Protein AF-A0A2E0MX07-F1 (afdb_monomer)

Radius of gyration: 15.21 Å; Cα contacts (8 Å, |Δi|>4): 214; chains: 1; bounding box: 39×34×33 Å

Structure (mmCIF, N/CA/C/O backbone):
data_AF-A0A2E0MX07-F1
#
_entry.id   AF-A0A2E0MX07-F1
#
loop_
_atom_site.group_PDB
_atom_site.id
_atom_site.type_symbol
_atom_site.label_atom_id
_atom_site.label_alt_id
_atom_site.label_comp_id
_atom_site.label_asym_id
_atom_site.label_entity_id
_atom_site.label_seq_id
_atom_site.pdbx_PDB_ins_code
_atom_site.Cartn_x
_atom_site.Cartn_y
_atom_site.Cartn_z
_atom_site.occupancy
_atom_site.B_iso_or_equiv
_atom_site.auth_seq_id
_atom_site.auth_comp_id
_atom_site.auth_asym_id
_atom_site.auth_atom_id
_atom_site.pdbx_PDB_model_num
ATOM 1 N N . ILE A 1 1 ? -10.653 7.265 5.671 1.00 54.50 1 ILE A N 1
ATOM 2 C CA . ILE A 1 1 ? -9.802 6.975 6.845 1.00 54.50 1 ILE A CA 1
ATOM 3 C C . ILE A 1 1 ? -9.625 8.244 7.668 1.00 54.50 1 ILE A C 1
ATOM 5 O O . ILE A 1 1 ? -10.362 8.418 8.620 1.00 54.50 1 ILE A O 1
ATOM 9 N N . ALA A 1 2 ? -8.785 9.194 7.260 1.00 55.16 2 ALA A N 1
ATOM 10 C CA . ALA A 1 2 ? -8.673 10.460 7.986 1.00 55.16 2 ALA A CA 1
ATOM 11 C C . ALA A 1 2 ? -9.982 11.282 7.983 1.00 55.16 2 ALA A C 1
ATOM 13 O O . ALA A 1 2 ? -10.467 11.713 9.020 1.00 55.16 2 ALA A O 1
ATOM 14 N N . ARG A 1 3 ? -10.666 11.371 6.837 1.00 57.22 3 ARG A N 1
ATOM 15 C CA . ARG A 1 3 ? -12.002 11.996 6.780 1.00 57.22 3 ARG A CA 1
ATOM 16 C C . ARG A 1 3 ? -13.074 11.278 7.605 1.00 57.22 3 ARG A C 1
ATOM 18 O O . ARG A 1 3 ? -14.018 11.912 8.052 1.00 57.22 3 ARG A O 1
ATOM 25 N N . SER A 1 4 ? -12.944 9.966 7.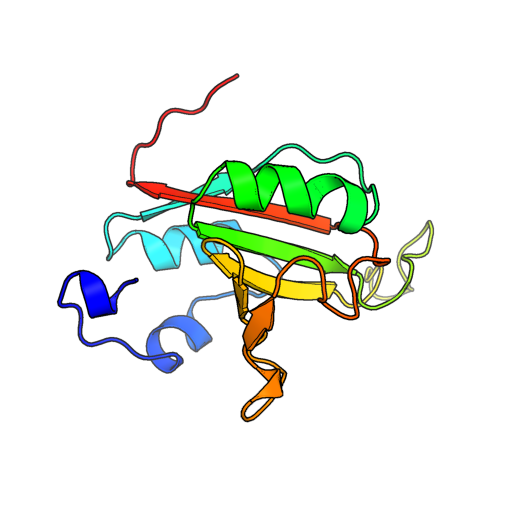826 1.00 53.38 4 SER A N 1
ATOM 26 C CA . SER A 1 4 ? -13.921 9.211 8.629 1.00 53.38 4 SER A CA 1
ATOM 27 C C . SER A 1 4 ? -13.752 9.427 10.135 1.00 53.38 4 SER A C 1
ATOM 29 O O . SER A 1 4 ? -14.641 9.049 10.885 1.00 53.38 4 SER A O 1
ATOM 31 N N . THR A 1 5 ? -12.660 10.063 10.577 1.00 59.28 5 THR A N 1
ATOM 32 C CA . THR A 1 5 ? -12.476 10.535 11.959 1.00 59.28 5 THR A CA 1
ATOM 33 C C . THR A 1 5 ? -12.815 12.024 12.115 1.00 59.28 5 THR A C 1
ATOM 35 O O . THR A 1 5 ? -12.499 12.614 13.142 1.00 59.28 5 THR A O 1
ATOM 38 N N . GLY A 1 6 ? -13.423 12.651 11.098 1.00 61.06 6 GLY A N 1
ATOM 39 C CA . GLY A 1 6 ? -13.763 14.078 11.094 1.00 61.06 6 GLY A CA 1
ATOM 40 C C . GLY A 1 6 ? -12.615 15.016 10.708 1.00 61.06 6 GLY A C 1
ATOM 41 O O . GLY A 1 6 ? -12.792 16.229 10.772 1.00 61.06 6 GLY A O 1
ATOM 42 N N . ALA A 1 7 ? -11.454 14.493 10.296 1.00 66.69 7 ALA A N 1
ATOM 43 C CA . ALA A 1 7 ? -10.339 15.330 9.862 1.00 66.69 7 ALA A CA 1
ATOM 44 C C . ALA A 1 7 ? -10.571 15.866 8.436 1.00 66.69 7 ALA A C 1
ATOM 46 O O . ALA A 1 7 ? -10.805 15.086 7.506 1.00 66.69 7 ALA A O 1
ATOM 47 N N . ASP A 1 8 ? -10.477 17.186 8.256 1.00 70.31 8 ASP A N 1
ATOM 48 C CA . ASP A 1 8 ? -10.534 17.825 6.937 1.00 70.31 8 ASP A CA 1
ATOM 49 C C . ASP A 1 8 ? -9.170 17.750 6.255 1.00 70.31 8 ASP A C 1
ATOM 51 O O . ASP A 1 8 ? -8.314 18.612 6.435 1.00 70.31 8 ASP A O 1
ATOM 55 N N . VAL A 1 9 ? -8.944 16.643 5.547 1.00 69.19 9 VAL A N 1
ATOM 56 C CA . VAL A 1 9 ? -7.661 16.364 4.901 1.00 69.19 9 VAL A CA 1
ATOM 57 C C . VAL A 1 9 ? -7.847 15.818 3.493 1.00 69.19 9 VAL A C 1
ATOM 59 O O . VAL A 1 9 ? -8.819 15.112 3.185 1.00 69.19 9 VAL A O 1
ATOM 62 N N . GLY A 1 10 ? -6.917 16.155 2.614 1.00 66.50 10 GLY A N 1
ATOM 63 C CA . GLY A 1 10 ? -6.838 15.747 1.223 1.00 66.50 10 GLY A CA 1
ATOM 64 C C . GLY A 1 10 ? -5.479 15.132 0.872 1.00 66.50 10 GLY A C 1
ATOM 65 O O . GLY A 1 10 ? -4.571 15.063 1.695 1.00 66.50 10 GLY A O 1
ATOM 66 N N . PRO A 1 11 ? -5.309 14.653 -0.372 1.00 63.88 11 PRO A N 1
ATOM 67 C CA . PRO A 1 11 ? -4.046 14.067 -0.818 1.00 63.88 11 PRO A CA 1
ATOM 68 C C . PRO A 1 11 ? -2.843 15.011 -0.682 1.00 63.88 11 PRO A C 1
ATOM 70 O O . PRO A 1 11 ? -1.724 14.539 -0.489 1.00 63.88 11 PRO A O 1
ATOM 73 N N . ASP A 1 12 ? -3.062 16.323 -0.792 1.00 68.75 12 ASP A N 1
ATOM 74 C CA . ASP A 1 12 ? -2.005 17.336 -0.723 1.00 68.75 12 ASP A CA 1
ATOM 75 C C . ASP A 1 12 ? -1.355 17.442 0.661 1.00 68.75 12 ASP A C 1
ATOM 77 O O . ASP A 1 12 ? -0.167 17.743 0.728 1.00 68.75 12 ASP A O 1
ATOM 81 N N . ASP A 1 13 ? -2.054 17.067 1.736 1.00 63.62 13 ASP A N 1
ATOM 82 C CA . ASP A 1 13 ? -1.490 17.043 3.094 1.00 63.62 13 ASP A CA 1
ATOM 83 C C . ASP A 1 13 ? -0.400 15.973 3.256 1.00 63.62 13 ASP A C 1
ATOM 85 O O . ASP A 1 13 ? 0.488 16.077 4.098 1.00 63.62 13 ASP A O 1
ATOM 89 N N . PHE A 1 14 ? -0.436 14.935 2.417 1.00 67.44 14 PHE A N 1
ATOM 90 C CA . PHE A 1 14 ? 0.472 13.792 2.496 1.00 67.44 14 PHE A CA 1
ATOM 91 C C . PHE A 1 14 ? 1.645 13.884 1.514 1.00 67.44 14 PHE A C 1
ATOM 93 O O . PHE A 1 14 ? 2.728 13.365 1.792 1.00 67.44 14 PHE A O 1
ATOM 100 N N . LYS A 1 15 ? 1.455 14.554 0.369 1.00 65.56 15 LYS A N 1
ATOM 101 C CA . LYS A 1 15 ? 2.468 14.695 -0.692 1.00 65.56 15 LYS A CA 1
ATOM 102 C C . LYS A 1 15 ? 3.823 15.258 -0.226 1.00 65.56 15 LYS A C 1
ATOM 104 O O . LYS A 1 15 ? 4.829 14.714 -0.675 1.00 65.56 15 LYS A O 1
ATOM 109 N N . PRO A 1 16 ? 3.904 16.291 0.639 1.00 62.06 16 PRO A N 1
ATOM 110 C CA . PRO A 1 16 ? 5.195 16.844 1.055 1.00 62.06 16 PRO A CA 1
ATOM 111 C C . PRO A 1 16 ? 5.913 15.997 2.118 1.00 62.06 16 PRO A C 1
ATOM 113 O O . PRO A 1 16 ? 7.113 16.157 2.316 1.00 62.06 16 PRO A O 1
ATOM 116 N N . ILE A 1 17 ? 5.196 15.102 2.803 1.00 61.19 17 ILE A N 1
ATOM 117 C CA . ILE A 1 17 ? 5.693 14.370 3.981 1.00 61.19 17 ILE A CA 1
ATOM 118 C C . ILE A 1 17 ? 6.110 12.941 3.610 1.00 61.19 17 ILE A C 1
ATOM 120 O O . ILE A 1 17 ? 7.023 12.362 4.204 1.00 61.19 17 ILE A O 1
ATOM 124 N N . ILE A 1 18 ? 5.440 12.356 2.617 1.00 64.06 18 ILE A N 1
ATOM 125 C CA . ILE A 1 18 ? 5.613 10.957 2.253 1.00 64.06 18 ILE A CA 1
ATOM 126 C C . ILE A 1 18 ? 6.776 10.781 1.273 1.00 64.06 18 ILE A C 1
ATOM 128 O O . ILE A 1 18 ? 6.696 11.108 0.091 1.00 64.06 18 ILE A O 1
ATOM 132 N N . ASN A 1 19 ? 7.837 10.126 1.745 1.00 69.50 19 ASN A N 1
ATOM 133 C CA . ASN A 1 19 ? 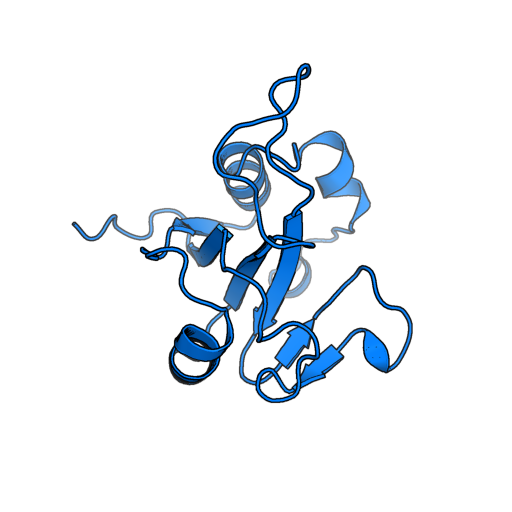8.832 9.527 0.866 1.00 69.50 19 ASN A CA 1
ATOM 134 C C . ASN A 1 19 ? 8.297 8.168 0.391 1.00 69.50 19 ASN A C 1
ATOM 136 O O . ASN A 1 19 ? 8.135 7.245 1.191 1.00 69.50 19 ASN A O 1
ATOM 140 N N . SER A 1 20 ? 8.059 8.014 -0.914 1.00 63.44 20 SER A N 1
ATOM 141 C CA . SER A 1 20 ? 7.506 6.791 -1.525 1.00 63.44 20 SER A CA 1
ATOM 142 C C . SER A 1 20 ? 8.352 5.524 -1.314 1.00 63.44 20 SER A C 1
ATOM 144 O O . SER A 1 20 ? 7.896 4.417 -1.599 1.00 63.44 20 SER A O 1
ATOM 146 N N . GLN A 1 21 ? 9.574 5.656 -0.798 1.00 68.50 21 GLN A N 1
ATOM 147 C CA . GLN A 1 21 ? 10.467 4.542 -0.485 1.00 68.50 21 GLN A CA 1
ATOM 148 C C . GLN A 1 21 ? 10.594 4.255 1.019 1.00 68.50 21 GLN A C 1
ATOM 150 O O . GLN A 1 21 ? 11.111 3.193 1.380 1.00 68.50 21 GLN A O 1
ATOM 155 N N . SER A 1 22 ? 10.099 5.146 1.891 1.00 80.81 22 SER A N 1
ATOM 156 C CA . SER A 1 22 ? 10.227 5.048 3.351 1.00 80.81 22 SER A CA 1
ATOM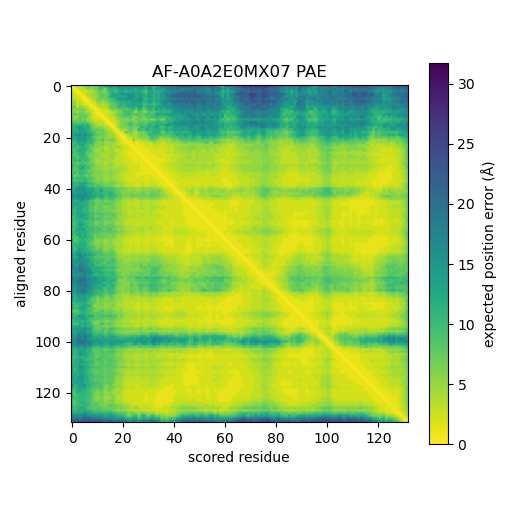 157 C C . SER A 1 22 ? 8.875 4.800 4.034 1.00 80.81 22 SER A C 1
ATOM 159 O O . SER A 1 22 ? 8.152 5.756 4.329 1.00 80.81 22 SER A O 1
ATOM 161 N N . PRO A 1 23 ? 8.540 3.540 4.376 1.00 81.12 23 PRO A N 1
ATOM 162 C CA . PRO A 1 23 ? 7.328 3.214 5.129 1.00 81.12 23 PRO A CA 1
ATOM 163 C C . PRO A 1 23 ? 7.251 3.907 6.493 1.00 81.12 23 PRO A C 1
ATOM 165 O O . PRO A 1 23 ? 6.159 4.166 6.988 1.00 81.12 23 PRO A O 1
ATOM 168 N N . HIS A 1 24 ? 8.394 4.265 7.091 1.00 84.81 24 HIS A N 1
ATOM 169 C CA . HIS A 1 24 ? 8.421 5.051 8.325 1.00 84.81 24 HIS A CA 1
ATOM 170 C C . HIS A 1 24 ? 7.790 6.431 8.137 1.00 84.81 24 HIS A C 1
ATOM 172 O O . HIS A 1 24 ? 7.042 6.874 9.002 1.00 84.81 24 HIS A O 1
ATOM 178 N N . SER A 1 25 ? 8.043 7.090 7.000 1.00 84.69 25 SER A N 1
ATOM 179 C CA . SER A 1 25 ? 7.416 8.384 6.696 1.00 84.69 25 SER A CA 1
ATOM 180 C C . SER A 1 25 ? 5.901 8.251 6.523 1.00 84.69 25 SER A C 1
ATOM 182 O O . SER A 1 25 ? 5.156 9.119 6.963 1.00 84.69 25 SER A O 1
ATOM 184 N N . TRP A 1 26 ? 5.439 7.124 5.970 1.00 85.69 26 TRP A N 1
ATOM 185 C CA . TRP A 1 26 ? 4.012 6.838 5.812 1.00 85.69 26 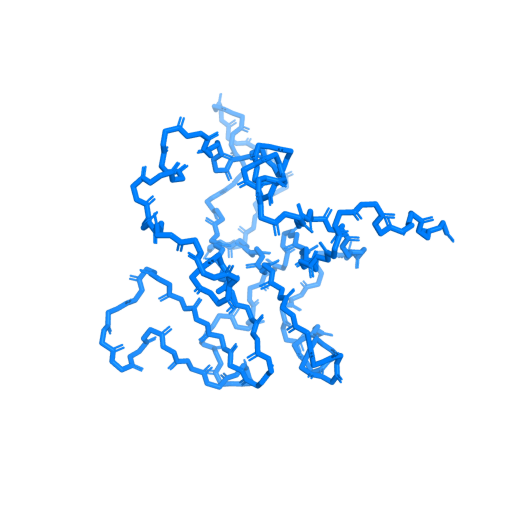TRP A CA 1
ATOM 186 C C . TRP A 1 26 ? 3.353 6.622 7.167 1.00 85.69 26 TRP A C 1
ATOM 188 O O . TRP A 1 26 ? 2.317 7.213 7.440 1.00 85.69 26 TRP A O 1
ATOM 198 N N . SER A 1 27 ? 3.978 5.818 8.034 1.00 85.94 27 SER A N 1
ATOM 199 C CA . SER A 1 27 ? 3.462 5.592 9.382 1.00 85.94 27 SER A CA 1
ATOM 200 C C . SER A 1 27 ? 3.419 6.888 10.189 1.00 85.94 27 SER A C 1
ATOM 202 O O . SER A 1 27 ? 2.410 7.135 10.834 1.00 85.94 27 SER A O 1
ATOM 204 N N . ARG A 1 28 ? 4.449 7.745 10.107 1.00 87.56 28 ARG A N 1
ATOM 205 C CA . ARG A 1 28 ? 4.426 9.058 10.773 1.00 87.56 28 ARG A CA 1
ATOM 206 C C . ARG A 1 28 ? 3.307 9.956 10.260 1.00 87.56 28 ARG A C 1
ATOM 208 O O . ARG A 1 28 ? 2.649 10.619 11.046 1.00 87.56 28 ARG A O 1
ATOM 215 N N . ALA A 1 29 ? 3.059 9.959 8.952 1.00 85.81 29 ALA A N 1
ATOM 216 C CA . ALA A 1 29 ? 1.967 10.739 8.376 1.00 85.81 29 ALA A CA 1
ATOM 217 C C . ALA A 1 29 ? 0.578 10.258 8.842 1.00 85.81 29 ALA A C 1
ATOM 219 O O . ALA A 1 29 ? -0.390 11.007 8.740 1.00 85.81 29 ALA A O 1
ATOM 220 N N . LEU A 1 30 ? 0.469 9.028 9.356 1.00 87.19 30 LEU A N 1
ATOM 221 C CA . LEU A 1 30 ? -0.764 8.478 9.917 1.00 87.19 30 LEU A CA 1
ATOM 222 C C . LEU A 1 30 ? -0.958 8.794 11.413 1.00 87.19 30 LEU A C 1
ATOM 224 O O . LEU A 1 30 ? -2.097 8.752 11.883 1.00 87.19 30 LEU A O 1
ATOM 228 N N . GLU A 1 31 ? 0.104 9.160 12.141 1.00 88.81 31 GLU A N 1
ATOM 229 C CA . GLU A 1 31 ? 0.064 9.434 13.589 1.00 88.81 31 GLU A CA 1
ATOM 230 C C . GLU A 1 31 ? -0.973 10.499 13.990 1.00 88.81 31 GLU A C 1
ATOM 232 O O . GLU A 1 31 ? -1.710 10.244 14.946 1.00 88.81 31 GLU A O 1
ATOM 237 N N . PRO A 1 32 ? -1.136 11.636 13.270 1.00 86.94 32 PRO A N 1
ATOM 238 C CA . PRO A 1 32 ? -2.152 12.640 13.608 1.00 86.94 32 PRO A CA 1
ATOM 239 C C . PRO A 1 32 ? -3.591 12.110 13.578 1.00 86.94 32 PRO A C 1
ATOM 241 O O . PRO A 1 32 ? -4.484 12.712 14.167 1.00 86.94 32 PRO A O 1
ATOM 244 N N . TYR A 1 33 ? -3.822 10.978 12.909 1.00 85.38 33 TYR A N 1
ATOM 245 C CA . TYR A 1 33 ? -5.127 10.324 12.819 1.00 85.38 33 TYR A CA 1
ATOM 246 C C . TYR A 1 33 ? -5.271 9.156 13.801 1.00 85.38 33 TYR A C 1
ATOM 248 O O . TYR A 1 33 ? -6.221 8.383 13.690 1.00 85.38 33 TYR A O 1
ATOM 256 N N . GLY A 1 34 ? -4.330 8.991 14.737 1.00 89.19 34 GLY A N 1
ATOM 257 C CA . GLY A 1 34 ? -4.327 7.884 15.693 1.00 89.19 34 GLY A CA 1
ATOM 258 C C . GLY A 1 34 ? -4.055 6.528 15.041 1.00 89.19 34 GLY A C 1
ATOM 259 O O . GLY A 1 34 ? -4.526 5.504 15.538 1.00 89.19 34 GLY A O 1
ATOM 260 N N . LEU A 1 35 ? -3.322 6.508 13.925 1.00 91.75 35 LEU A N 1
ATOM 261 C CA . LEU A 1 35 ? -3.046 5.314 13.127 1.00 91.75 35 LEU A CA 1
ATOM 262 C C . LEU A 1 35 ? -1.540 5.115 12.916 1.00 91.75 35 LEU A C 1
ATOM 264 O O . LEU A 1 35 ? -0.750 6.050 12.993 1.00 91.75 35 LEU A O 1
ATOM 268 N N . GLN A 1 36 ? -1.148 3.882 12.609 1.00 92.50 36 GLN A N 1
ATOM 269 C CA . GLN A 1 36 ? 0.217 3.508 12.239 1.00 92.50 36 GLN A CA 1
ATOM 270 C C . GLN A 1 36 ? 0.210 2.332 11.250 1.00 92.50 36 GLN A C 1
ATOM 272 O O . GLN A 1 36 ? -0.805 1.655 11.070 1.00 92.50 36 GLN A O 1
ATOM 277 N N . LEU A 1 37 ? 1.355 2.064 10.617 1.00 93.00 37 LEU A N 1
ATOM 278 C CA . LEU A 1 37 ? 1.534 0.878 9.778 1.00 93.00 37 LEU A CA 1
ATOM 279 C C . LEU A 1 37 ? 2.116 -0.284 10.587 1.00 93.00 37 LEU A C 1
ATOM 281 O O . LEU A 1 37 ? 3.178 -0.155 11.195 1.00 93.00 37 LEU A O 1
ATOM 285 N N . ALA A 1 38 ? 1.463 -1.442 10.525 1.00 93.06 38 ALA A N 1
ATOM 286 C CA . ALA A 1 38 ? 2.006 -2.717 10.976 1.00 93.06 38 ALA A CA 1
ATOM 287 C C . ALA A 1 38 ? 2.461 -3.533 9.761 1.00 93.06 38 ALA A C 1
ATOM 289 O O . ALA A 1 38 ? 1.681 -3.777 8.844 1.00 93.06 38 ALA A O 1
ATOM 290 N N . TYR A 1 39 ? 3.733 -3.932 9.733 1.00 92.44 39 TYR A N 1
ATOM 291 C CA . TYR A 1 39 ? 4.273 -4.760 8.655 1.00 92.44 39 TYR A CA 1
ATOM 292 C C . TYR A 1 39 ? 3.720 -6.184 8.740 1.00 92.44 39 TYR A C 1
ATOM 294 O O . TYR A 1 39 ? 3.773 -6.808 9.798 1.00 92.44 39 TYR A O 1
ATOM 302 N N . CYS A 1 40 ? 3.219 -6.695 7.619 1.00 91.94 40 CYS A N 1
ATOM 303 C CA . CYS A 1 40 ? 2.824 -8.087 7.474 1.00 91.94 40 CYS A CA 1
ATOM 304 C C . CYS A 1 40 ? 3.991 -8.859 6.854 1.00 91.94 40 CYS A C 1
ATOM 306 O O . CYS A 1 40 ? 4.497 -8.482 5.791 1.00 91.94 40 CYS A O 1
ATOM 308 N N . ASN A 1 41 ? 4.420 -9.930 7.522 1.00 88.19 41 ASN A N 1
ATOM 309 C CA . ASN A 1 41 ? 5.488 -10.782 7.013 1.00 88.19 41 ASN A CA 1
ATOM 310 C C . ASN A 1 41 ? 5.090 -11.385 5.661 1.00 88.19 41 ASN A C 1
ATOM 312 O O . ASN A 1 41 ? 3.963 -11.833 5.474 1.00 88.19 41 ASN A O 1
ATOM 316 N N . GLN A 1 42 ? 6.031 -11.371 4.722 1.00 87.81 42 GLN A N 1
ATOM 317 C CA . GLN A 1 42 ? 5.843 -11.861 3.362 1.00 87.81 42 GLN A CA 1
ATOM 318 C C . GLN A 1 42 ? 7.167 -12.428 2.840 1.00 87.81 42 GLN A C 1
ATOM 320 O O . GLN A 1 42 ? 8.240 -12.037 3.304 1.00 87.81 42 GLN A O 1
ATOM 325 N N . ASP A 1 43 ? 7.082 -13.330 1.871 1.00 88.50 43 ASP A N 1
ATOM 326 C CA . ASP A 1 43 ? 8.180 -14.152 1.343 1.00 88.50 43 ASP A CA 1
ATOM 327 C C . ASP A 1 43 ? 8.383 -13.986 -0.179 1.00 88.50 43 ASP A C 1
ATOM 329 O O . ASP A 1 43 ? 8.813 -14.904 -0.871 1.00 88.50 43 ASP A O 1
ATOM 333 N N . LEU A 1 44 ? 8.062 -12.804 -0.716 1.00 85.25 44 LEU A N 1
ATOM 334 C CA . LEU A 1 44 ? 8.161 -12.421 -2.134 1.00 85.25 44 LEU A CA 1
ATOM 335 C C . LEU A 1 44 ? 7.270 -13.228 -3.093 1.00 85.25 44 LEU A C 1
ATOM 337 O O . LEU A 1 44 ? 7.365 -13.066 -4.316 1.00 85.25 44 LEU A O 1
ATOM 341 N N . ARG A 1 45 ? 6.352 -14.056 -2.573 1.00 93.81 45 ARG A N 1
ATOM 342 C CA . ARG A 1 45 ? 5.310 -14.697 -3.384 1.00 93.81 45 ARG A CA 1
ATOM 343 C C . ARG A 1 45 ? 4.479 -13.670 -4.160 1.00 93.81 45 ARG A C 1
ATOM 345 O O . ARG A 1 45 ? 4.396 -12.485 -3.832 1.00 93.81 45 ARG A O 1
ATOM 352 N N . ARG A 1 46 ? 3.836 -14.149 -5.223 1.00 96.50 46 ARG A N 1
ATOM 353 C CA . ARG A 1 46 ? 2.891 -13.356 -6.021 1.00 96.50 46 ARG A CA 1
ATOM 354 C C . ARG A 1 46 ? 1.676 -12.955 -5.187 1.00 96.50 46 ARG A C 1
ATOM 356 O O . ARG A 1 46 ? 1.240 -13.723 -4.332 1.00 96.50 46 ARG A O 1
ATOM 363 N N . LEU A 1 47 ? 1.097 -11.794 -5.488 1.00 96.19 47 LEU A N 1
ATOM 364 C CA . LEU A 1 47 ? -0.047 -11.244 -4.755 1.00 96.19 47 LEU A CA 1
ATOM 365 C C . LEU A 1 47 ? -1.254 -12.197 -4.704 1.00 96.19 47 LEU A C 1
ATOM 367 O O . LEU A 1 47 ? -1.956 -12.237 -3.698 1.00 96.19 47 LEU A O 1
ATOM 371 N N . VAL A 1 48 ? -1.455 -13.015 -5.740 1.00 97.31 48 VAL A N 1
ATOM 372 C CA . VAL A 1 48 ? -2.506 -14.047 -5.783 1.00 97.31 48 VAL A CA 1
ATOM 373 C C . VAL A 1 48 ? -2.467 -15.013 -4.590 1.00 97.31 48 VAL A C 1
ATOM 375 O O . VAL A 1 48 ? -3.505 -15.523 -4.202 1.00 97.31 48 VAL A O 1
ATOM 378 N N . HIS A 1 49 ? -1.303 -15.240 -3.973 1.00 96.75 49 HIS A N 1
ATOM 379 C CA . HIS A 1 49 ? -1.180 -16.132 -2.814 1.00 96.75 49 HIS A CA 1
ATOM 380 C C . HIS A 1 49 ? -1.556 -15.478 -1.483 1.00 96.75 49 HIS A C 1
ATOM 382 O O . HIS A 1 49 ? -1.636 -16.178 -0.482 1.00 96.75 49 HIS A O 1
ATOM 388 N N . TYR A 1 50 ? -1.740 -14.158 -1.469 1.00 96.38 50 TYR A N 1
ATOM 389 C CA . TYR A 1 50 ? -2.082 -13.388 -0.275 1.00 96.38 50 TYR A CA 1
ATOM 390 C C . TYR A 1 50 ? -3.505 -12.837 -0.328 1.00 96.38 50 TYR A C 1
ATOM 392 O O . TYR A 1 50 ? -4.094 -12.575 0.712 1.00 96.38 50 TYR A O 1
ATOM 400 N N . VAL A 1 51 ? -4.046 -12.602 -1.529 1.00 96.50 51 VAL A N 1
ATOM 401 C CA . VAL A 1 51 ? -5.254 -11.785 -1.694 1.00 96.50 51 VAL A CA 1
ATOM 402 C C . VAL A 1 51 ? -6.456 -12.326 -0.923 1.00 96.50 51 VAL A C 1
ATOM 404 O O . VAL A 1 51 ? -7.129 -11.537 -0.269 1.00 96.50 51 VAL A O 1
ATOM 407 N N . ASP A 1 52 ? -6.684 -13.639 -0.935 1.00 96.25 52 ASP A N 1
ATOM 408 C CA . ASP A 1 52 ? -7.838 -14.238 -0.259 1.00 96.25 52 ASP A CA 1
ATOM 409 C C . ASP A 1 52 ? -7.726 -14.109 1.268 1.00 96.25 52 ASP A C 1
ATOM 411 O O . ASP A 1 52 ? -8.679 -13.680 1.910 1.00 96.25 52 ASP A O 1
ATOM 415 N N . GLU A 1 53 ? -6.540 -14.355 1.837 1.00 95.06 53 GLU A N 1
ATOM 416 C CA . GLU A 1 53 ? -6.270 -14.186 3.275 1.00 95.06 53 GLU A CA 1
ATOM 417 C C . GLU A 1 53 ? -6.432 -12.720 3.712 1.00 95.06 53 GLU A C 1
ATOM 419 O O . GLU A 1 53 ? -7.021 -12.424 4.750 1.00 95.06 53 GLU A O 1
ATOM 424 N N . LEU A 1 54 ? -5.946 -11.774 2.900 1.00 96.00 54 LEU A N 1
ATOM 425 C CA . LEU A 1 54 ? -6.088 -10.344 3.186 1.00 96.00 54 LEU A CA 1
ATOM 426 C C . LEU A 1 54 ? -7.552 -9.887 3.145 1.00 96.00 54 LEU A C 1
ATOM 428 O O . LEU A 1 54 ? -7.943 -9.034 3.940 1.00 96.00 54 LEU A O 1
ATOM 432 N N . VAL A 1 55 ? -8.349 -10.438 2.223 1.00 97.19 55 VAL A N 1
ATOM 433 C CA . VAL A 1 55 ? -9.792 -10.175 2.138 1.00 97.19 55 VAL A CA 1
ATOM 434 C C . VAL A 1 55 ? -10.522 -10.786 3.334 1.00 97.19 55 VAL A C 1
ATOM 436 O O . VAL A 1 55 ? -11.367 -10.116 3.920 1.00 97.19 55 VAL A O 1
ATOM 439 N N . GLU A 1 56 ? -10.183 -12.016 3.725 1.00 96.81 56 GLU A N 1
ATOM 440 C CA . GLU A 1 56 ? -10.769 -12.702 4.886 1.00 96.81 56 GLU A CA 1
ATOM 441 C C . GLU A 1 56 ? -10.494 -11.958 6.198 1.00 96.81 56 GLU A C 1
ATOM 443 O O . GLU A 1 56 ? -11.359 -11.889 7.069 1.00 96.81 56 GLU A O 1
ATOM 448 N N . HIS A 1 57 ? -9.319 -11.336 6.319 1.00 94.50 57 HIS A N 1
ATOM 449 C CA . HIS A 1 57 ? -8.977 -10.518 7.478 1.00 94.50 57 HIS A CA 1
ATOM 450 C C . HIS A 1 57 ? -9.888 -9.269 7.617 1.00 94.50 57 HIS A C 1
ATOM 452 O O . HIS A 1 57 ? -9.955 -8.689 8.703 1.00 94.50 57 HIS A O 1
ATOM 458 N N . ASP A 1 58 ? -10.582 -8.850 6.550 1.00 95.00 58 ASP A N 1
ATOM 459 C CA . ASP A 1 58 ? -11.547 -7.735 6.521 1.00 95.00 58 ASP A CA 1
ATOM 460 C C . ASP A 1 58 ? -11.038 -6.449 7.197 1.00 95.00 58 ASP A C 1
ATOM 462 O O . ASP A 1 58 ? -11.701 -5.822 8.024 1.00 95.00 58 ASP A O 1
ATOM 466 N N . ASP A 1 59 ? -9.813 -6.054 6.853 1.00 94.62 59 ASP A N 1
ATOM 467 C CA . ASP A 1 59 ? -9.184 -4.843 7.376 1.00 94.62 59 ASP A CA 1
ATOM 468 C C . ASP A 1 59 ? -8.654 -3.956 6.242 1.00 94.62 59 ASP A C 1
ATOM 470 O O . ASP A 1 59 ? -8.874 -4.189 5.048 1.00 94.62 59 ASP A O 1
ATOM 474 N N . LEU A 1 60 ? -7.976 -2.883 6.620 1.00 94.94 60 LEU A N 1
ATOM 475 C CA . LEU A 1 60 ? -7.372 -1.921 5.735 1.00 94.94 60 LEU A CA 1
ATOM 476 C C . LEU A 1 60 ? -5.882 -2.215 5.558 1.00 94.94 60 LEU A C 1
ATOM 478 O O . LEU A 1 60 ? -5.091 -2.146 6.502 1.00 94.94 60 LEU A O 1
ATOM 482 N N . PHE A 1 61 ? -5.484 -2.439 4.310 1.00 95.94 61 PHE A N 1
ATOM 483 C CA . PHE A 1 61 ? -4.108 -2.749 3.952 1.00 95.94 61 PHE A CA 1
ATOM 484 C C . PHE A 1 61 ? -3.552 -1.798 2.895 1.00 95.94 61 PHE A C 1
ATOM 486 O O . PHE A 1 61 ? -4.247 -1.350 1.981 1.00 95.94 61 PHE A O 1
ATOM 493 N N . LEU A 1 62 ? -2.251 -1.542 2.987 1.00 94.44 62 LEU A N 1
ATOM 494 C CA . LEU A 1 62 ? -1.432 -1.031 1.899 1.00 94.44 62 LEU A CA 1
ATOM 495 C C . LEU A 1 62 ? -0.639 -2.195 1.311 1.00 94.44 62 LEU A C 1
ATOM 497 O O . LEU A 1 62 ? 0.196 -2.799 1.985 1.00 94.44 62 LEU A O 1
ATOM 501 N N . VAL A 1 63 ? -0.896 -2.495 0.044 1.00 95.12 63 VAL A N 1
ATOM 502 C CA . VAL A 1 63 ? -0.284 -3.613 -0.671 1.00 95.12 63 VAL A CA 1
ATOM 503 C C . VAL A 1 63 ? 0.678 -3.058 -1.710 1.00 95.12 63 VAL A C 1
ATOM 505 O O . VAL A 1 63 ? 0.273 -2.379 -2.654 1.00 95.12 63 VAL A O 1
ATOM 508 N N . CYS A 1 64 ? 1.961 -3.359 -1.542 1.00 93.56 64 CYS A N 1
ATOM 509 C CA . CYS A 1 64 ? 3.024 -2.968 -2.455 1.00 93.56 64 CYS A CA 1
ATOM 510 C C . CYS A 1 64 ? 3.512 -4.182 -3.240 1.00 93.56 64 CYS A C 1
ATOM 512 O O . CYS A 1 64 ? 3.844 -5.212 -2.654 1.00 93.56 64 CYS A O 1
ATOM 514 N N . PHE A 1 65 ? 3.666 -4.036 -4.550 1.00 94.12 65 PHE A N 1
ATOM 515 C CA . PHE A 1 65 ? 4.179 -5.083 -5.434 1.00 94.12 65 PHE A CA 1
ATOM 516 C C . PHE A 1 65 ? 5.078 -4.482 -6.516 1.00 94.12 65 PHE A C 1
ATOM 518 O O . PHE A 1 65 ? 5.034 -3.279 -6.792 1.00 94.12 65 PHE A O 1
ATOM 525 N N . TYR A 1 66 ? 5.930 -5.299 -7.122 1.00 93.44 66 TYR A N 1
ATOM 526 C CA . TYR A 1 66 ? 6.811 -4.837 -8.190 1.00 93.44 66 TYR A CA 1
ATOM 527 C C . TYR A 1 66 ? 6.039 -4.658 -9.507 1.00 93.44 66 TYR A C 1
ATOM 529 O O . TYR A 1 66 ? 5.156 -5.445 -9.845 1.00 93.44 66 TYR A O 1
ATOM 537 N N . SER A 1 67 ? 6.331 -3.587 -10.252 1.00 91.06 67 SER A N 1
ATOM 538 C CA . SER A 1 67 ? 5.650 -3.292 -11.530 1.00 91.06 67 SER A CA 1
ATOM 539 C C . SER A 1 67 ? 6.074 -4.250 -12.645 1.00 91.06 67 SER A C 1
ATOM 541 O O . SER A 1 67 ? 5.306 -4.522 -13.568 1.00 91.06 67 SER A O 1
ATOM 543 N N . THR A 1 68 ? 7.290 -4.767 -12.527 1.00 91.38 68 THR A N 1
ATOM 544 C CA . THR A 1 68 ? 7.909 -5.801 -13.354 1.00 91.38 68 THR A CA 1
ATOM 545 C C . THR A 1 68 ? 8.530 -6.835 -12.427 1.00 91.38 68 THR A C 1
ATOM 547 O O . THR A 1 68 ? 8.652 -6.581 -11.230 1.00 91.38 68 THR A O 1
ATOM 550 N N . ASP A 1 69 ? 8.936 -7.982 -12.958 1.00 90.75 69 ASP A N 1
ATOM 551 C CA . ASP A 1 69 ? 9.665 -8.947 -12.140 1.00 90.75 69 ASP A CA 1
ATOM 552 C C . ASP A 1 69 ? 11.031 -8.329 -11.780 1.00 90.75 69 ASP A C 1
ATOM 554 O O . ASP A 1 69 ? 11.712 -7.806 -12.671 1.00 90.75 69 ASP A O 1
ATOM 558 N N . PRO A 1 70 ? 11.388 -8.254 -10.486 1.00 90.38 70 PRO A N 1
ATOM 559 C CA . PRO A 1 70 ? 12.629 -7.637 -10.059 1.00 90.38 70 PRO A CA 1
ATOM 560 C C . PRO A 1 70 ? 13.830 -8.482 -10.513 1.00 90.38 70 PRO A C 1
ATOM 562 O O . PRO A 1 70 ? 13.772 -9.712 -10.433 1.00 90.38 70 PRO A O 1
ATOM 565 N N . PRO A 1 71 ? 14.925 -7.846 -10.966 1.00 91.12 71 PRO A N 1
ATOM 566 C CA . PRO A 1 71 ? 16.194 -8.537 -11.178 1.00 91.12 71 PRO A CA 1
ATOM 567 C C . PRO A 1 71 ? 16.791 -9.012 -9.844 1.00 91.12 71 PRO A C 1
ATOM 569 O O . PRO A 1 71 ? 16.336 -8.614 -8.771 1.00 91.12 71 PRO A O 1
ATOM 572 N N . SER A 1 72 ? 17.832 -9.843 -9.915 1.00 90.81 72 SER A N 1
ATOM 573 C CA . SER A 1 72 ? 18.605 -10.257 -8.735 1.00 90.81 72 SER A CA 1
ATOM 574 C C . SER A 1 72 ? 19.383 -9.093 -8.120 1.00 90.81 72 SER A C 1
ATOM 576 O O . SER A 1 72 ? 19.392 -8.944 -6.901 1.00 90.81 72 SER A O 1
ATOM 578 N N . ASP A 1 73 ? 19.970 -8.245 -8.967 1.00 93.81 73 ASP A N 1
ATOM 579 C CA . ASP A 1 73 ? 20.82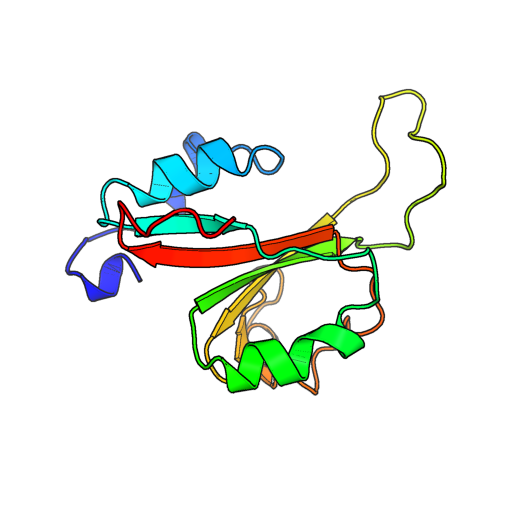4 -7.129 -8.565 1.00 93.81 73 ASP A CA 1
ATOM 580 C C . ASP A 1 73 ? 20.222 -5.779 -8.982 1.00 93.81 73 ASP A C 1
ATOM 582 O O . ASP A 1 73 ? 19.519 -5.698 -9.997 1.00 93.81 73 ASP A O 1
ATOM 586 N N . PRO A 1 74 ? 20.474 -4.702 -8.219 1.00 89.69 74 PRO A N 1
ATOM 587 C CA . PRO A 1 74 ? 20.074 -3.360 -8.615 1.00 89.69 74 PRO A CA 1
ATOM 588 C C . PRO A 1 74 ? 20.852 -2.862 -9.840 1.00 89.69 74 PRO A C 1
ATOM 590 O O . PRO A 1 74 ? 21.953 -3.320 -10.140 1.00 89.69 74 PRO A O 1
ATOM 593 N N . ASP A 1 75 ? 20.283 -1.873 -10.528 1.00 88.38 75 ASP A N 1
ATOM 594 C CA . ASP A 1 75 ? 20.970 -1.150 -11.594 1.00 88.38 75 ASP A CA 1
ATOM 595 C C . ASP A 1 75 ? 22.146 -0.298 -11.068 1.00 88.38 75 ASP A C 1
ATOM 597 O O . ASP A 1 75 ? 22.397 -0.195 -9.863 1.00 88.38 75 ASP A O 1
ATOM 601 N N . CYS A 1 76 ? 22.865 0.365 -11.980 1.00 92.56 76 CYS A N 1
ATOM 602 C CA . CYS A 1 76 ? 24.003 1.225 -11.639 1.00 92.56 76 CYS A CA 1
ATOM 603 C C . CYS A 1 76 ? 23.651 2.422 -10.734 1.00 92.56 76 CYS A C 1
ATOM 605 O O . CYS A 1 76 ? 24.552 3.033 -10.166 1.00 92.56 76 CYS A O 1
ATOM 607 N N . ASN A 1 77 ? 22.364 2.742 -10.568 1.00 88.38 77 ASN A N 1
ATOM 608 C CA . ASN A 1 77 ? 21.874 3.791 -9.676 1.00 88.38 77 ASN A CA 1
ATOM 609 C C . ASN A 1 77 ? 21.375 3.227 -8.333 1.00 88.38 77 ASN A C 1
ATOM 611 O O . ASN A 1 77 ? 20.776 3.957 -7.541 1.00 88.38 77 ASN A O 1
ATOM 615 N N . GLY A 1 78 ? 21.572 1.930 -8.071 1.00 84.19 78 GLY A N 1
ATOM 616 C CA . GLY A 1 78 ? 21.117 1.264 -6.852 1.00 84.19 78 GLY A CA 1
ATOM 617 C C . GLY A 1 78 ? 19.616 0.957 -6.833 1.00 84.19 78 GLY A C 1
ATOM 618 O O . GLY A 1 78 ? 19.067 0.642 -5.774 1.00 84.19 78 GLY A O 1
ATOM 619 N N . LYS A 1 79 ? 18.919 1.043 -7.974 1.00 83.62 79 LYS A N 1
ATOM 620 C CA . LYS A 1 79 ? 17.482 0.769 -8.066 1.00 83.62 79 LYS A CA 1
ATOM 621 C C . LYS A 1 79 ? 17.238 -0.649 -8.576 1.00 83.62 79 LYS A C 1
ATOM 623 O O . LYS A 1 79 ? 17.702 -1.024 -9.641 1.00 83.62 79 LYS A O 1
ATOM 628 N N . LEU A 1 80 ? 16.428 -1.420 -7.846 1.00 85.62 80 LEU A N 1
ATOM 629 C CA . LEU A 1 80 ? 16.049 -2.775 -8.268 1.00 85.62 80 LEU A CA 1
ATOM 630 C C . LEU A 1 80 ? 15.038 -2.749 -9.426 1.00 85.62 80 LEU A C 1
ATOM 632 O O . LEU A 1 80 ? 15.325 -3.160 -10.540 1.00 85.62 80 LEU A O 1
ATOM 636 N N . CYS A 1 81 ? 13.838 -2.228 -9.172 1.00 87.31 81 CYS A N 1
ATOM 637 C CA . CYS A 1 81 ? 12.851 -1.889 -10.194 1.00 87.31 81 CYS A CA 1
ATOM 638 C C . CYS A 1 81 ? 11.764 -0.985 -9.592 1.00 87.31 81 CYS A C 1
ATOM 640 O O . CYS A 1 81 ? 11.744 -0.694 -8.388 1.00 87.31 81 CYS A O 1
ATOM 642 N N . THR A 1 82 ? 10.857 -0.499 -10.436 1.00 89.44 82 THR A N 1
ATOM 643 C CA . THR A 1 82 ? 9.716 0.306 -9.990 1.00 89.44 82 THR A CA 1
ATOM 644 C C . THR A 1 82 ? 8.698 -0.570 -9.261 1.00 89.44 82 THR A C 1
ATOM 646 O O . THR A 1 82 ? 8.347 -1.657 -9.716 1.00 89.44 82 THR A O 1
ATOM 649 N N . ALA A 1 83 ? 8.180 -0.078 -8.140 1.00 90.31 83 ALA A N 1
ATOM 650 C CA . ALA A 1 83 ? 7.096 -0.711 -7.399 1.00 90.31 83 ALA A CA 1
ATOM 651 C C . ALA A 1 83 ? 5.824 0.132 -7.496 1.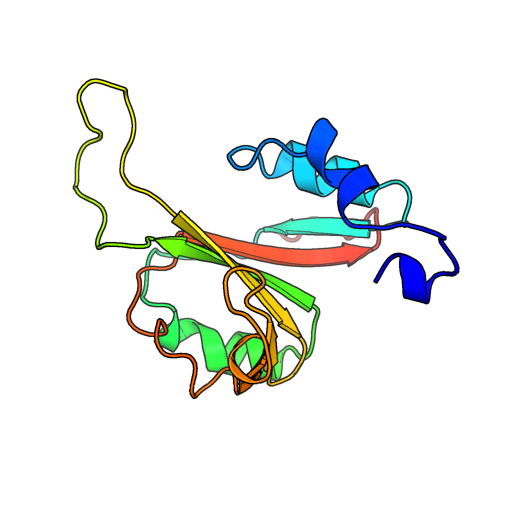00 90.31 83 ALA A C 1
ATOM 653 O O . ALA A 1 83 ? 5.883 1.327 -7.775 1.00 90.31 83 ALA A O 1
ATOM 654 N N . HIS A 1 84 ? 4.693 -0.511 -7.249 1.00 91.69 84 HIS A N 1
ATOM 655 C CA . HIS A 1 84 ? 3.380 0.111 -7.182 1.00 91.69 84 HIS A CA 1
ATOM 656 C C . HIS A 1 84 ? 2.754 -0.171 -5.820 1.00 91.69 84 HIS A C 1
ATOM 658 O O . HIS A 1 84 ? 3.057 -1.197 -5.209 1.00 91.69 84 HIS A O 1
ATOM 664 N N . ILE A 1 85 ? 1.889 0.728 -5.358 1.00 91.31 85 ILE A N 1
ATOM 665 C CA . ILE A 1 85 ? 1.133 0.576 -4.114 1.00 91.31 85 ILE A CA 1
ATOM 666 C C . ILE A 1 85 ? -0.354 0.744 -4.398 1.00 91.31 85 ILE A C 1
ATOM 668 O O . ILE A 1 85 ? -0.753 1.625 -5.157 1.00 91.31 85 ILE A O 1
ATOM 672 N N . VAL A 1 86 ? -1.166 -0.098 -3.770 1.00 93.88 86 VAL A N 1
ATOM 673 C CA . VAL A 1 86 ? -2.625 0.011 -3.767 1.00 93.88 86 VAL A CA 1
ATOM 674 C C . VAL A 1 86 ? -3.162 -0.111 -2.350 1.00 93.88 86 VAL A C 1
ATOM 676 O O . VAL A 1 86 ? -2.489 -0.637 -1.461 1.00 93.88 86 VAL A O 1
ATOM 679 N N . THR A 1 87 ? -4.387 0.355 -2.144 1.00 95.12 87 THR A N 1
ATOM 680 C CA . THR A 1 87 ? -5.120 0.121 -0.900 1.00 95.12 87 THR A CA 1
ATOM 681 C C . THR A 1 87 ? -6.048 -1.070 -1.090 1.00 95.12 87 THR A C 1
ATOM 683 O O . THR A 1 87 ? -6.777 -1.115 -2.076 1.00 95.12 87 THR A O 1
ATOM 686 N N . LEU A 1 88 ? -6.042 -2.016 -0.158 1.00 96.50 88 LEU A N 1
ATOM 687 C CA . LEU A 1 88 ? -7.040 -3.080 -0.073 1.00 96.50 88 LEU A CA 1
ATOM 688 C C . LEU A 1 88 ? -7.926 -2.806 1.142 1.00 96.50 88 LEU A C 1
ATOM 690 O O . LEU A 1 88 ? -7.422 -2.478 2.214 1.00 96.50 88 LEU A O 1
ATOM 694 N N . HIS A 1 89 ? -9.238 -2.894 0.959 1.00 95.25 89 HIS A N 1
ATOM 695 C CA . HIS A 1 89 ? -10.213 -2.773 2.036 1.00 95.25 89 HIS A CA 1
ATOM 696 C C . HIS A 1 89 ? -11.425 -3.644 1.714 1.00 95.25 89 HIS A C 1
ATOM 698 O O . HIS A 1 89 ? -12.054 -3.459 0.663 1.00 95.25 89 HIS A O 1
ATOM 704 N N . ARG A 1 90 ? -11.756 -4.564 2.626 1.00 93.69 90 ARG A N 1
ATOM 705 C CA . ARG A 1 90 ? -12.739 -5.632 2.395 1.00 93.69 90 ARG A CA 1
ATOM 706 C C . ARG A 1 90 ? -12.369 -6.445 1.148 1.00 93.69 90 ARG A C 1
ATOM 708 O O . ARG A 1 90 ? -11.223 -6.841 0.978 1.00 93.69 90 ARG A O 1
ATOM 715 N N . ASP A 1 91 ? -13.301 -6.602 0.214 1.00 96.44 91 ASP A N 1
ATOM 716 C CA . ASP A 1 91 ? -13.138 -7.307 -1.055 1.00 96.44 91 ASP A CA 1
ATOM 717 C C . ASP A 1 91 ? -12.644 -6.418 -2.211 1.00 96.44 91 ASP A C 1
ATOM 719 O O . ASP A 1 91 ? -12.704 -6.828 -3.373 1.00 96.44 91 ASP A O 1
ATOM 723 N N . LYS A 1 92 ? -12.177 -5.190 -1.938 1.00 96.75 92 LYS A N 1
ATOM 724 C CA . LYS A 1 92 ? -11.851 -4.200 -2.977 1.00 96.75 92 LYS A CA 1
ATOM 725 C C . LYS A 1 92 ? -10.411 -3.729 -2.911 1.00 96.75 92 LYS A C 1
ATOM 727 O O . LYS A 1 92 ? -9.906 -3.350 -1.858 1.00 96.75 92 LYS A O 1
ATOM 732 N N . ILE A 1 93 ? -9.798 -3.646 -4.086 1.00 96.25 93 ILE A N 1
ATOM 733 C CA . ILE A 1 93 ? -8.552 -2.923 -4.314 1.00 96.25 93 ILE A CA 1
ATOM 734 C C . ILE A 1 93 ? -8.878 -1.554 -4.909 1.00 96.25 93 ILE A C 1
ATOM 736 O O . ILE A 1 93 ? -9.608 -1.449 -5.895 1.00 96.25 93 ILE A O 1
ATOM 740 N N . ILE A 1 94 ? -8.303 -0.514 -4.311 1.00 94.44 94 ILE A N 1
ATOM 741 C CA . ILE A 1 94 ? -8.346 0.875 -4.756 1.00 94.44 94 ILE A CA 1
ATOM 742 C C . ILE A 1 94 ? -6.960 1.231 -5.304 1.00 94.44 94 ILE A C 1
ATOM 744 O O . ILE A 1 94 ? -5.980 1.322 -4.561 1.00 94.44 94 ILE A O 1
ATOM 748 N N . ASP A 1 95 ? -6.883 1.423 -6.617 1.00 92.50 95 ASP A N 1
ATOM 749 C CA . ASP A 1 95 ? -5.673 1.776 -7.353 1.00 92.50 95 ASP A CA 1
ATOM 750 C C . ASP A 1 95 ? -5.774 3.218 -7.859 1.00 92.50 95 ASP A C 1
ATOM 752 O O . ASP A 1 95 ? -6.402 3.505 -8.881 1.00 92.50 95 ASP A O 1
ATOM 756 N N . THR A 1 96 ? -5.137 4.141 -7.140 1.00 85.81 96 THR A N 1
ATOM 757 C CA . THR A 1 96 ? -5.194 5.583 -7.424 1.00 85.81 96 THR A CA 1
ATOM 758 C C . THR A 1 96 ? -4.419 6.000 -8.674 1.00 85.81 96 THR A C 1
ATOM 760 O O . THR A 1 96 ? -4.576 7.133 -9.129 1.00 85.81 96 THR A O 1
ATOM 763 N N . ALA A 1 97 ? -3.614 5.110 -9.268 1.00 86.00 97 ALA A N 1
ATOM 764 C CA . ALA A 1 97 ? -3.009 5.369 -10.575 1.00 86.00 97 ALA A CA 1
ATOM 765 C C . ALA A 1 97 ? -3.993 5.150 -11.734 1.00 86.00 97 ALA A C 1
ATOM 767 O O . ALA A 1 97 ? -3.753 5.632 -12.843 1.00 86.00 97 ALA A O 1
ATOM 768 N N . LYS A 1 98 ? -5.104 4.445 -11.496 1.00 82.19 98 LYS A N 1
ATOM 769 C CA . LYS A 1 98 ? -6.188 4.282 -12.466 1.00 82.19 98 LYS A CA 1
ATOM 770 C C . LYS A 1 98 ? -7.250 5.362 -12.264 1.00 82.19 98 LYS A C 1
ATOM 772 O O . LYS A 1 98 ? -7.414 5.913 -11.180 1.00 82.19 98 LYS A O 1
ATOM 777 N N . LYS A 1 99 ? -7.986 5.676 -13.331 1.00 79.81 99 LYS A N 1
ATOM 778 C CA . LYS A 1 99 ? -9.062 6.679 -13.324 1.00 79.81 99 LYS A CA 1
ATOM 779 C C . LYS A 1 99 ? -10.428 6.024 -13.530 1.00 79.81 99 LYS A C 1
ATOM 781 O O . LYS A 1 99 ? -10.533 4.979 -14.172 1.00 79.81 99 LYS A O 1
ATOM 786 N N . GLY A 1 100 ? -11.475 6.680 -13.029 1.00 76.50 100 GLY A N 1
ATOM 787 C CA . GLY A 1 100 ? -12.869 6.278 -13.237 1.00 76.50 100 GLY A CA 1
ATOM 788 C C . GLY A 1 100 ? -13.213 4.930 -12.600 1.00 76.50 100 GLY A C 1
ATOM 789 O O . GLY A 1 100 ? -12.665 4.568 -11.562 1.00 76.50 100 GLY A O 1
ATOM 790 N N . ALA A 1 101 ? -14.105 4.171 -13.239 1.00 71.56 101 ALA A N 1
ATOM 791 C CA . ALA A 1 101 ? -14.584 2.878 -12.738 1.00 71.56 101 ALA A CA 1
ATOM 792 C C . ALA A 1 101 ? -13.472 1.828 -12.542 1.00 71.56 101 ALA A C 1
ATOM 794 O O . ALA A 1 101 ? -13.649 0.884 -11.784 1.00 71.56 101 ALA A O 1
ATOM 795 N N . LEU A 1 102 ? -12.310 2.004 -13.182 1.00 74.56 102 LEU A N 1
ATOM 796 C CA . LEU A 1 102 ? -11.162 1.101 -13.057 1.00 74.56 102 LEU A CA 1
ATOM 797 C C . LEU A 1 102 ? -10.301 1.374 -11.815 1.00 74.56 102 LEU A C 1
ATOM 799 O O . LEU A 1 102 ? -9.394 0.592 -11.533 1.00 74.56 102 LEU A O 1
ATOM 803 N N . ALA A 1 103 ? -10.547 2.476 -11.098 1.00 86.50 103 ALA A N 1
ATOM 804 C CA . ALA A 1 103 ? -9.829 2.818 -9.871 1.00 86.50 103 ALA A CA 1
ATOM 805 C C . ALA A 1 103 ? -10.194 1.899 -8.701 1.00 86.50 103 ALA A C 1
ATOM 807 O O . ALA A 1 103 ? -9.427 1.794 -7.751 1.00 86.50 103 ALA A O 1
ATOM 808 N N . VAL A 1 104 ? -11.347 1.231 -8.766 1.00 93.00 104 VAL A N 1
ATOM 809 C CA . VAL A 1 104 ? -11.796 0.276 -7.754 1.00 93.00 104 VAL A CA 1
ATOM 810 C C . VAL A 1 104 ? -12.117 -1.038 -8.450 1.00 93.00 104 VAL A C 1
ATOM 812 O O . VAL A 1 104 ? -12.874 -1.069 -9.414 1.00 93.00 104 VAL A O 1
ATOM 815 N N . THR A 1 105 ? -11.530 -2.137 -7.994 1.00 94.44 105 THR A N 1
ATOM 816 C CA . THR A 1 105 ? -11.741 -3.472 -8.574 1.00 94.44 105 THR A CA 1
ATOM 817 C C . THR A 1 105 ? -11.925 -4.479 -7.449 1.00 94.44 105 THR A C 1
ATOM 819 O O . THR A 1 105 ? -11.382 -4.286 -6.360 1.00 94.44 105 THR 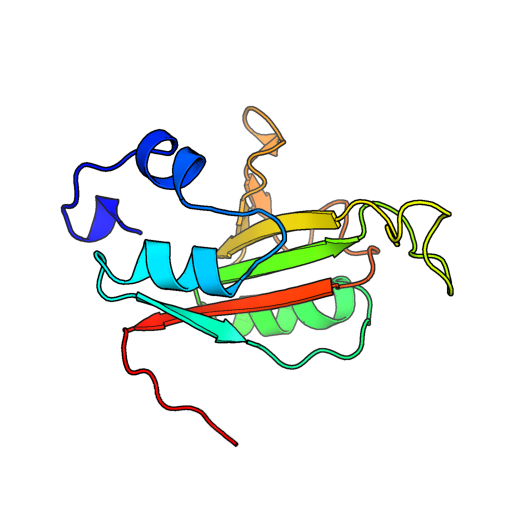A O 1
ATOM 822 N N . ARG A 1 106 ? -12.676 -5.559 -7.693 1.00 96.19 106 ARG A N 1
ATOM 823 C CA . ARG A 1 106 ? -12.698 -6.696 -6.767 1.00 96.19 106 ARG A CA 1
ATOM 824 C C . ARG A 1 106 ? -11.282 -7.239 -6.612 1.00 96.19 106 ARG A C 1
ATOM 826 O O . ARG A 1 106 ? -10.554 -7.353 -7.598 1.00 96.19 106 ARG A O 1
ATOM 833 N N . ALA A 1 107 ? -10.881 -7.541 -5.384 1.00 96.38 107 ALA A N 1
ATOM 834 C CA . ALA A 1 107 ? -9.508 -7.914 -5.073 1.00 96.38 107 ALA A CA 1
ATOM 835 C C . ALA A 1 107 ? -9.061 -9.153 -5.872 1.00 96.38 107 ALA A C 1
ATOM 837 O O . ALA A 1 107 ? -7.981 -9.146 -6.460 1.00 96.38 107 ALA A O 1
ATOM 838 N N . THR A 1 108 ? -9.941 -10.149 -5.998 1.00 95.31 108 THR A N 1
ATOM 839 C CA . THR A 1 108 ? -9.727 -11.397 -6.754 1.00 95.31 108 THR A CA 1
ATOM 840 C C . THR A 1 108 ? -9.676 -11.217 -8.275 1.00 95.31 108 THR A C 1
ATOM 842 O O . THR A 1 108 ? -9.176 -12.084 -8.984 1.00 95.31 108 THR A O 1
ATOM 845 N N . GLU A 1 109 ? -10.144 -10.083 -8.796 1.00 95.44 109 GLU A N 1
ATOM 846 C CA . GLU A 1 109 ? -10.157 -9.761 -10.231 1.00 95.44 109 GLU A CA 1
ATOM 847 C C . GLU A 1 109 ? -9.082 -8.723 -10.590 1.00 95.44 109 GLU A C 1
ATOM 849 O O . GLU A 1 109 ? -9.029 -8.201 -11.707 1.00 95.44 109 GLU A O 1
ATOM 854 N N . TYR A 1 110 ? -8.209 -8.376 -9.642 1.00 95.62 110 TYR A N 1
ATOM 855 C CA . TYR A 1 110 ? -7.223 -7.335 -9.862 1.00 95.62 110 TYR A CA 1
ATOM 856 C C . TYR A 1 110 ? -6.185 -7.768 -10.922 1.00 95.62 110 TYR A C 1
ATOM 858 O O . TYR A 1 110 ? -5.515 -8.790 -10.778 1.00 95.62 110 TYR A O 1
ATOM 866 N N . PRO A 1 111 ? -5.950 -6.986 -11.993 1.00 93.81 111 PRO A N 1
ATOM 867 C CA . PRO A 1 111 ? -5.165 -7.450 -13.145 1.00 93.81 111 PRO A CA 1
ATOM 868 C C . PRO A 1 111 ? -3.673 -7.675 -12.861 1.00 93.81 111 PRO A C 1
ATOM 870 O O . PRO A 1 111 ? -2.945 -8.152 -13.728 1.00 93.81 111 PRO A O 1
ATOM 873 N N . ARG A 1 112 ? -3.181 -7.298 -11.674 1.00 94.75 112 ARG A N 1
ATOM 874 C CA . ARG A 1 112 ? -1.771 -7.445 -11.282 1.00 94.75 112 ARG A CA 1
ATOM 875 C C . ARG A 1 112 ? -1.555 -8.469 -10.165 1.00 94.75 112 ARG A C 1
ATOM 877 O O . ARG A 1 112 ? -0.489 -8.466 -9.559 1.00 94.75 112 ARG A O 1
ATOM 884 N N . LEU A 1 113 ? -2.511 -9.371 -9.923 1.00 96.75 113 LEU A N 1
ATOM 885 C CA . LEU A 1 113 ? -2.366 -10.459 -8.943 1.00 96.75 113 LEU A CA 1
ATOM 886 C C . LEU A 1 113 ? -1.146 -11.363 -9.193 1.00 96.75 113 LEU A C 1
ATOM 888 O O . LEU A 1 113 ? -0.596 -11.942 -8.261 1.00 96.75 113 LEU A O 1
ATOM 892 N N . SER A 1 114 ? -0.673 -11.460 -10.437 1.00 96.62 114 SER A N 1
ATOM 893 C CA . SER A 1 114 ? 0.525 -12.230 -10.787 1.00 96.62 114 SER A CA 1
ATOM 894 C C . SER A 1 114 ? 1.849 -11.552 -10.411 1.00 96.62 114 SER A C 1
ATOM 896 O O . SER A 1 114 ? 2.896 -12.185 -10.541 1.00 96.62 114 SER A O 1
ATOM 898 N N . ARG A 1 115 ? 1.841 -10.290 -9.955 1.00 96.06 115 ARG A N 1
ATOM 899 C CA . ARG A 1 115 ? 3.065 -9.561 -9.589 1.00 96.06 115 ARG A CA 1
ATOM 900 C C . ARG A 1 115 ? 3.610 -10.007 -8.241 1.00 96.06 115 ARG A C 1
ATOM 902 O O . ARG A 1 115 ? 2.848 -10.303 -7.324 1.00 96.06 115 ARG A O 1
ATOM 909 N N . GLN A 1 116 ? 4.937 -10.024 -8.134 1.00 95.31 116 GLN A N 1
ATOM 910 C CA . GLN A 1 116 ? 5.635 -10.314 -6.885 1.00 95.31 116 GLN A CA 1
ATOM 911 C C . GLN A 1 116 ? 5.339 -9.236 -5.844 1.00 95.31 116 GLN A C 1
ATOM 913 O O . GLN A 1 116 ? 5.497 -8.035 -6.100 1.00 95.31 116 GLN A O 1
ATOM 918 N N . THR A 1 117 ? 4.908 -9.680 -4.670 1.00 95.06 117 THR A N 1
ATOM 919 C CA . THR A 1 117 ? 4.659 -8.813 -3.526 1.00 95.06 117 THR A CA 1
ATOM 920 C C . THR A 1 117 ? 5.986 -8.260 -3.019 1.00 95.06 117 THR A C 1
ATOM 922 O O . THR A 1 117 ? 6.978 -8.970 -2.903 1.00 95.06 117 THR A O 1
ATOM 925 N N . LYS A 1 118 ? 6.009 -6.959 -2.733 1.00 92.62 118 LYS A N 1
ATOM 926 C CA . LYS A 1 118 ? 7.171 -6.260 -2.183 1.00 92.62 118 LYS A CA 1
ATOM 927 C C . LYS A 1 118 ? 7.029 -6.079 -0.676 1.00 92.62 118 LYS A C 1
ATOM 929 O O . LYS A 1 118 ? 7.956 -6.366 0.070 1.00 92.62 118 LYS A O 1
ATOM 934 N N . ARG A 1 119 ? 5.898 -5.522 -0.233 1.00 92.62 119 ARG A N 1
ATOM 935 C CA . ARG A 1 119 ? 5.577 -5.244 1.178 1.00 92.62 119 ARG A CA 1
ATOM 936 C C . ARG A 1 119 ? 4.064 -5.234 1.342 1.00 92.62 119 ARG A C 1
ATOM 938 O O . ARG A 1 119 ? 3.370 -4.730 0.464 1.00 92.62 119 ARG A O 1
ATOM 945 N N . ILE A 1 120 ? 3.573 -5.708 2.477 1.00 95.19 120 ILE A N 1
ATOM 946 C CA . ILE A 1 120 ? 2.180 -5.534 2.882 1.00 95.19 120 ILE A CA 1
ATOM 947 C C . ILE A 1 120 ? 2.196 -4.849 4.244 1.00 95.19 120 ILE A C 1
ATOM 949 O O . ILE A 1 120 ? 2.979 -5.216 5.122 1.00 95.19 120 ILE A O 1
ATOM 953 N N . PHE A 1 121 ? 1.360 -3.831 4.405 1.00 94.75 121 PHE A N 1
ATOM 954 C CA . PHE A 1 121 ? 1.137 -3.184 5.688 1.00 94.75 121 PHE A CA 1
ATOM 955 C C . PHE A 1 121 ? -0.339 -3.221 6.023 1.00 94.75 121 PHE A C 1
ATOM 957 O O . PHE A 1 121 ? -1.161 -2.828 5.200 1.00 94.75 121 PHE A O 1
ATOM 964 N N . ARG A 1 122 ? -0.665 -3.615 7.246 1.00 95.06 122 ARG A N 1
ATOM 965 C CA . ARG A 1 122 ? -1.974 -3.368 7.841 1.00 95.06 122 ARG A CA 1
ATOM 966 C C . ARG A 1 122 ? -1.976 -1.974 8.458 1.00 95.06 122 ARG A C 1
ATOM 968 O O . ARG A 1 122 ? -1.011 -1.586 9.120 1.00 95.06 122 ARG A O 1
ATOM 975 N N . VAL A 1 123 ? -3.044 -1.219 8.249 1.00 93.69 123 VAL A N 1
ATOM 976 C CA . VAL A 1 123 ? -3.260 0.056 8.935 1.00 93.69 123 VAL A CA 1
ATOM 977 C C . VAL A 1 123 ? -3.940 -0.253 10.261 1.00 93.69 123 VAL A C 1
ATOM 979 O O . VAL A 1 123 ? -5.022 -0.824 10.285 1.00 93.69 123 VAL A O 1
ATOM 982 N N . VAL A 1 124 ? -3.295 0.094 11.369 1.00 93.56 124 VAL A N 1
ATOM 983 C CA . VAL A 1 124 ? -3.755 -0.257 12.719 1.00 93.56 124 VAL A CA 1
ATOM 984 C C . VAL A 1 124 ? -3.796 0.980 13.616 1.00 93.56 124 VAL A C 1
ATOM 986 O O . VAL A 1 124 ? -3.130 1.971 13.304 1.00 93.56 124 VAL A O 1
ATOM 989 N N . PRO A 1 125 ? -4.531 0.948 14.743 1.00 93.38 125 PRO A N 1
ATOM 990 C CA . PRO A 1 125 ? -4.482 2.018 15.732 1.00 93.38 125 PRO A CA 1
ATOM 991 C C . PRO A 1 125 ? -3.060 2.280 16.236 1.00 93.38 125 PRO A C 1
ATOM 993 O O . PRO A 1 125 ? -2.24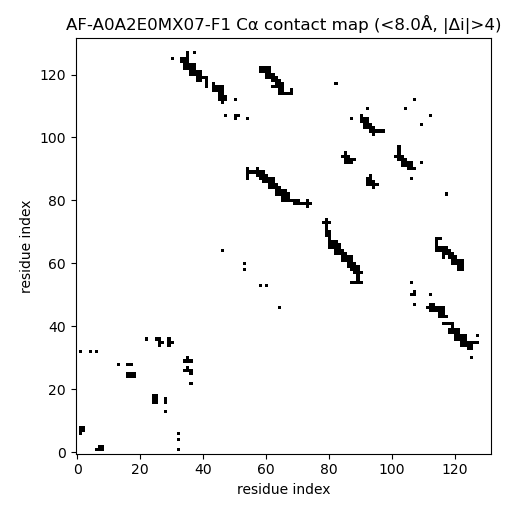3 1.362 16.363 1.00 93.38 125 PRO A O 1
ATOM 996 N N . PHE A 1 126 ? -2.769 3.536 16.555 1.00 90.50 126 PHE A N 1
ATOM 997 C CA . PHE A 1 126 ? -1.517 3.918 17.193 1.00 90.50 126 PHE A CA 1
ATOM 998 C C . PHE A 1 126 ? -1.318 3.134 18.499 1.00 90.50 126 PHE A C 1
ATOM 1000 O O . PHE A 1 126 ? -2.254 2.946 19.275 1.00 90.50 126 PHE A O 1
ATOM 1007 N N . GLY A 1 127 ? -0.100 2.637 18.724 1.00 88.81 127 GLY A N 1
ATOM 1008 C CA . GLY A 1 127 ? 0.203 1.788 19.881 1.00 88.81 127 GLY A CA 1
ATOM 1009 C C . GLY A 1 127 ? -0.239 0.328 19.738 1.00 88.81 127 GLY A C 1
ATOM 1010 O O . GLY A 1 127 ? -0.084 -0.435 20.692 1.00 88.81 127 GLY A O 1
ATOM 1011 N N . HIS A 1 128 ? -0.737 -0.096 18.565 1.00 89.31 128 HIS A N 1
ATOM 1012 C CA . HIS A 1 128 ? -0.990 -1.513 18.294 1.00 89.31 128 HIS A CA 1
ATOM 1013 C C . HIS A 1 128 ? 0.270 -2.342 18.609 1.00 89.31 128 HIS A C 1
ATOM 1015 O O . HIS A 1 128 ? 1.360 -1.997 18.129 1.00 89.31 128 HIS A O 1
ATOM 1021 N N . PRO A 1 129 ? 0.149 -3.407 19.422 1.00 86.19 129 PRO A N 1
ATOM 1022 C CA . PRO A 1 129 ? 1.299 -4.128 19.940 1.00 86.19 129 PRO A CA 1
ATOM 1023 C C . PRO A 1 129 ? 2.091 -4.783 18.813 1.00 86.19 129 PRO A C 1
ATOM 1025 O O . PRO A 1 129 ? 1.531 -5.351 17.874 1.00 86.19 129 PRO A O 1
ATOM 1028 N N . ARG A 1 130 ? 3.419 -4.750 18.941 1.00 75.81 130 ARG A N 1
ATOM 1029 C CA . ARG A 1 130 ? 4.291 -5.579 18.110 1.00 75.81 130 ARG A CA 1
ATOM 1030 C C . ARG A 1 130 ? 4.065 -7.026 18.527 1.00 75.81 130 ARG A C 1
ATOM 1032 O O . ARG A 1 130 ? 4.354 -7.383 19.666 1.00 75.81 130 ARG A O 1
ATOM 1039 N N . ARG A 1 131 ? 3.518 -7.836 17.628 1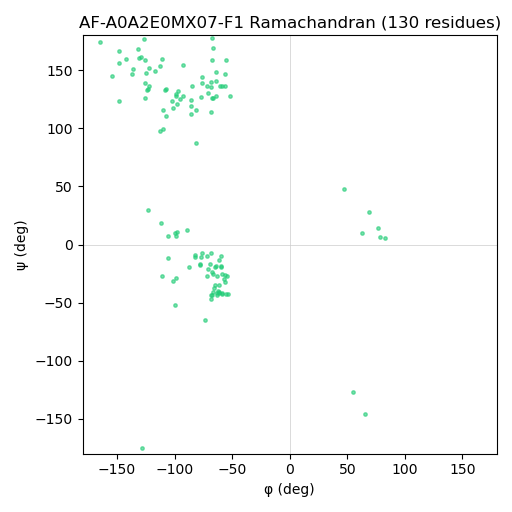.00 65.88 131 ARG A N 1
ATOM 1040 C CA . ARG A 1 131 ? 3.501 -9.288 17.798 1.00 65.88 131 ARG A CA 1
ATOM 1041 C C . ARG A 1 131 ? 4.827 -9.822 17.260 1.00 65.88 131 ARG A C 1
ATOM 1043 O O . ARG A 1 131 ? 5.200 -9.470 16.142 1.00 65.88 131 ARG A O 1
ATOM 1050 N N . VAL A 1 132 ? 5.547 -10.553 18.108 1.00 50.41 132 VAL A N 1
ATOM 1051 C CA . VAL A 1 132 ? 6.781 -11.278 17.771 1.00 50.41 132 VAL A CA 1
ATOM 1052 C C . VAL A 1 132 ? 6.398 -12.685 17.353 1.00 50.41 132 VAL A C 1
ATOM 1054 O O . VAL A 1 132 ? 5.518 -13.252 18.041 1.00 50.41 132 VAL A O 1
#

Secondary structure (DSSP, 8-state):
-TGGGT----GGGTTTT--TT-HHHHHHHHGGGTEEEEEEP--S-BGGGTHHHHHHTTSEEEEEEESSPPPSS--TTS----EEEEEEETTEEE-TTS-GGGGEEEGGG-TTTTSBEEEEEEEEETT-----

Sequence (132 aa):
IARSTGADVGPDDFKPIINSQSPHSWSRALEPYGLQLAYCNQDLRRLVHYVDELVEHDDLFLVCFYSTDPPSDPDCNGKLCTAHIVTLHRDKIIDTAKKGALAVTRATEYPRLSRQTKRIFRVVPFGHPRRV

Nearest PDB structures (foldseek):
  8x98-assembly1_C  TM=1.444E-01  e=8.695E-01  Coxsackievirus A16
  8yf6-assembly1_C  TM=1.175E-01  e=8.191E-01  Dragon grouper nervous necrosis virus
  6rj0-assembly1_C  TM=1.494E-01  e=2.262E+00  Betanodavirus sp.
  6rj0-assembly1_B  TM=1.260E-01  e=4.110E+00  Betanodavirus sp.

pLDDT: mean 86.2, std 11.95, range [50.41, 97.31]

Solvent-accessible surface area (backbone atoms only — not comparable to full-atom values): 7758 Å² total; per-residue (Å²): 106,58,56,74,74,71,43,94,72,59,74,74,76,46,61,86,61,47,49,96,86,38,69,66,36,48,24,58,70,29,44,89,70,50,24,30,65,43,81,48,92,80,84,59,52,36,36,63,83,44,50,64,62,52,31,73,66,56,46,47,32,44,44,29,26,34,74,55,88,67,59,97,61,52,46,99,85,70,48,54,70,62,67,46,71,32,38,37,46,45,64,31,31,40,33,84,92,43,68,74,78,69,19,51,40,49,51,94,71,41,93,62,35,83,28,38,34,72,50,40,27,37,61,40,55,55,85,63,77,86,81,131

Mean predicted aligned error: 6.24 Å

Foldseek 3Di:
DLVVLVHPDDPVLLVVQDDVVDQVSVQVSCVVVQKGWDWDDDDQAFQLVCLVVVLVVQAKKKWKFFPDAWDPAADPVRHRGDMAIWIDGRQWIAGPVDDDPLRIDGSNPNPRSRTTTDTMITMGGHPDDDDD